Protein AF-A0A442UBQ9-F1 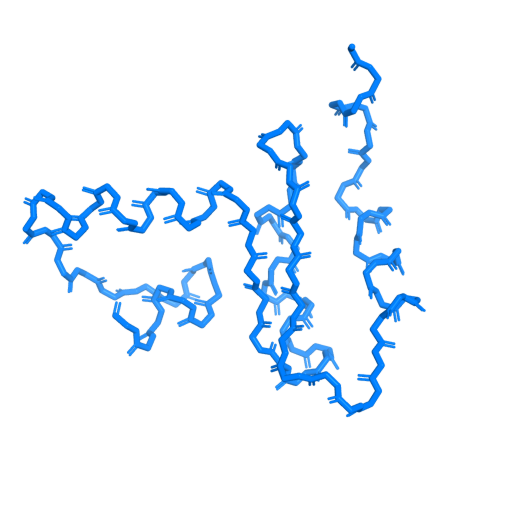(afdb_monomer)

Structure (mmCIF, N/CA/C/O backbone):
data_AF-A0A442UBQ9-F1
#
_entry.id   AF-A0A442UBQ9-F1
#
loop_
_atom_site.group_PDB
_atom_site.id
_atom_site.type_symbol
_atom_site.label_atom_id
_atom_site.label_alt_id
_atom_site.label_comp_id
_atom_site.label_asym_id
_atom_site.label_entity_id
_atom_site.label_seq_id
_atom_site.pdbx_PDB_ins_code
_atom_site.Cartn_x
_atom_site.Cartn_y
_atom_site.Cartn_z
_atom_site.occupancy
_atom_site.B_iso_or_equiv
_atom_site.auth_seq_id
_atom_site.auth_comp_id
_atom_site.auth_asym_id
_atom_site.auth_atom_id
_atom_site.pdbx_PDB_model_num
ATOM 1 N N . GLU A 1 1 ? 9.480 18.571 -5.199 1.00 55.59 1 GLU A N 1
ATOM 2 C CA . GLU A 1 1 ? 10.530 18.167 -4.235 1.00 55.59 1 GLU A CA 1
ATOM 3 C C . GLU A 1 1 ? 9.978 17.840 -2.846 1.00 55.59 1 GLU A C 1
ATOM 5 O O . GLU A 1 1 ? 10.523 16.961 -2.190 1.00 55.59 1 GLU A O 1
ATOM 10 N N . ASP A 1 2 ? 8.876 18.462 -2.412 1.00 71.12 2 ASP A N 1
ATOM 11 C CA . ASP A 1 2 ? 8.397 18.332 -1.024 1.00 71.12 2 ASP A CA 1
ATOM 12 C C . ASP A 1 2 ? 7.916 16.932 -0.618 1.00 71.12 2 ASP A C 1
ATOM 14 O O . ASP A 1 2 ? 8.103 16.533 0.529 1.00 71.12 2 ASP A O 1
ATOM 18 N N . MET A 1 3 ? 7.369 16.138 -1.546 1.00 68.94 3 MET A N 1
ATOM 19 C CA . MET A 1 3 ? 6.830 14.807 -1.217 1.00 68.94 3 MET A CA 1
ATOM 20 C C . MET A 1 3 ? 7.876 13.838 -0.643 1.00 68.94 3 MET A C 1
ATOM 22 O O . MET A 1 3 ? 7.548 13.039 0.226 1.00 68.94 3 MET A O 1
ATOM 26 N N . VAL A 1 4 ? 9.144 13.922 -1.063 1.00 74.12 4 VAL A N 1
ATOM 27 C CA . VAL A 1 4 ? 10.204 13.007 -0.583 1.00 74.12 4 VAL A CA 1
ATOM 28 C C . VAL A 1 4 ? 10.569 13.288 0.884 1.00 74.12 4 VAL A C 1
ATOM 30 O O . VAL A 1 4 ? 11.094 12.420 1.584 1.00 74.12 4 VAL A O 1
ATOM 33 N N . ARG A 1 5 ? 10.267 14.499 1.376 1.00 83.31 5 ARG A N 1
ATOM 34 C CA . ARG A 1 5 ? 10.522 14.905 2.766 1.00 83.31 5 ARG A CA 1
ATOM 35 C C . ARG A 1 5 ? 9.476 14.377 3.742 1.00 83.31 5 ARG A C 1
ATOM 37 O O . ARG A 1 5 ? 9.734 14.394 4.942 1.00 83.31 5 ARG A O 1
ATOM 44 N N . VAL A 1 6 ? 8.337 13.888 3.249 1.00 86.00 6 VAL A N 1
ATOM 45 C CA . VAL A 1 6 ? 7.326 13.247 4.091 1.00 86.00 6 VAL A CA 1
ATOM 46 C C . VAL A 1 6 ? 7.937 11.986 4.708 1.00 86.00 6 VAL A C 1
ATOM 48 O O . VAL A 1 6 ? 8.536 11.153 4.017 1.00 86.00 6 VAL A O 1
ATOM 51 N N . THR A 1 7 ? 7.852 11.878 6.032 1.00 91.50 7 THR A N 1
ATOM 52 C CA . THR A 1 7 ? 8.407 10.742 6.768 1.00 91.50 7 THR A CA 1
ATOM 53 C C . THR A 1 7 ? 7.471 9.535 6.677 1.00 91.50 7 THR A C 1
ATOM 55 O O . THR A 1 7 ? 6.253 9.719 6.609 1.00 91.50 7 THR A O 1
ATOM 58 N N . PRO A 1 8 ? 8.004 8.301 6.704 1.00 92.06 8 PRO A N 1
ATOM 59 C CA . PRO A 1 8 ? 7.176 7.097 6.779 1.00 92.06 8 PRO A CA 1
ATOM 60 C C . PRO A 1 8 ? 6.182 7.139 7.949 1.00 92.06 8 PRO A C 1
ATOM 62 O O . PRO A 1 8 ? 5.004 6.867 7.745 1.00 92.06 8 PRO A O 1
ATOM 65 N N . ASP A 1 9 ? 6.619 7.597 9.126 1.00 93.50 9 ASP A N 1
ATOM 66 C CA . ASP A 1 9 ? 5.765 7.725 10.317 1.00 93.50 9 ASP A CA 1
ATOM 67 C C . ASP A 1 9 ? 4.575 8.664 10.093 1.00 93.50 9 ASP A C 1
ATOM 69 O O . ASP A 1 9 ? 3.457 8.361 10.500 1.00 93.50 9 ASP A O 1
ATOM 73 N N . TYR A 1 10 ? 4.781 9.787 9.396 1.00 94.12 10 TYR A N 1
ATOM 74 C CA . TYR A 1 10 ? 3.677 10.685 9.066 1.00 94.12 10 TYR A CA 1
ATOM 75 C C . TYR A 1 10 ? 2.671 10.010 8.130 1.00 94.12 10 TYR A C 1
ATOM 77 O O . TYR A 1 10 ? 1.467 10.135 8.330 1.00 94.12 10 TYR A O 1
ATOM 85 N N . ILE A 1 11 ? 3.153 9.280 7.118 1.00 93.94 11 ILE A N 1
ATOM 86 C CA . ILE A 1 11 ? 2.284 8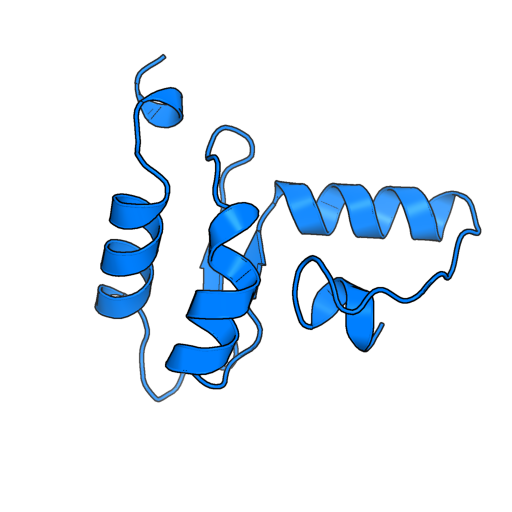.543 6.189 1.00 93.94 11 ILE A CA 1
ATOM 87 C C . ILE A 1 11 ? 1.489 7.478 6.951 1.00 93.94 11 ILE A C 1
ATOM 89 O O . ILE A 1 11 ? 0.300 7.318 6.694 1.00 93.94 11 ILE A O 1
ATOM 93 N N . TYR A 1 12 ? 2.130 6.780 7.891 1.00 95.38 12 TYR A N 1
ATOM 94 C CA . TYR A 1 12 ? 1.497 5.772 8.738 1.00 95.38 12 TYR A CA 1
ATOM 95 C C . TYR A 1 12 ? 0.367 6.376 9.579 1.00 95.38 12 TYR A C 1
ATOM 97 O O . TYR A 1 12 ? -0.775 5.930 9.478 1.00 95.38 12 TYR A O 1
ATOM 105 N N . GLU A 1 13 ? 0.651 7.439 10.334 1.00 96.38 13 GLU A N 1
ATOM 106 C CA . GLU A 1 13 ? -0.358 8.110 11.162 1.00 96.38 13 GLU A CA 1
ATOM 107 C C . GLU A 1 13 ? -1.488 8.711 10.319 1.00 96.38 13 GLU A C 1
ATOM 109 O O . GLU A 1 13 ? -2.664 8.587 10.663 1.00 96.38 13 GLU A O 1
ATOM 114 N N . PHE A 1 14 ? -1.159 9.309 9.174 1.00 95.00 14 PHE A N 1
ATOM 115 C CA . PHE A 1 14 ? -2.162 9.847 8.262 1.00 95.00 14 PHE A CA 1
ATOM 116 C C . PHE A 1 14 ? -3.063 8.747 7.688 1.00 95.00 14 PHE A C 1
ATOM 118 O O . PHE A 1 14 ? -4.283 8.898 7.669 1.00 95.00 14 PHE A O 1
ATOM 125 N N . ALA A 1 15 ? -2.492 7.614 7.271 1.00 95.12 15 ALA A N 1
ATOM 126 C CA . ALA A 1 15 ? -3.266 6.491 6.756 1.00 95.12 15 ALA A CA 1
ATOM 127 C C . ALA A 1 15 ? -4.234 5.935 7.812 1.00 95.12 15 ALA A C 1
ATOM 129 O O . ALA A 1 15 ? -5.385 5.658 7.486 1.00 95.12 15 ALA A O 1
ATOM 130 N N . LYS A 1 16 ? -3.812 5.857 9.083 1.00 94.88 16 LYS A N 1
ATOM 131 C CA . LYS A 1 16 ? -4.690 5.467 10.201 1.00 94.88 16 LYS A CA 1
ATOM 132 C C . LYS A 1 16 ? -5.852 6.433 10.413 1.00 94.88 16 LYS A C 1
ATOM 134 O O . LYS A 1 16 ? -6.954 5.998 10.722 1.00 94.88 16 LYS A O 1
ATOM 139 N N . GLN A 1 17 ? -5.614 7.735 10.264 1.00 95.38 17 GLN A N 1
ATOM 140 C CA . GLN A 1 17 ? -6.654 8.756 10.436 1.00 95.38 17 GLN A CA 1
ATOM 141 C C . GLN A 1 17 ? -7.696 8.737 9.314 1.00 95.38 17 GLN A C 1
ATOM 143 O O . GLN A 1 17 ? -8.852 9.088 9.543 1.00 95.38 17 GLN A O 1
ATOM 148 N N . VAL A 1 18 ? -7.278 8.372 8.101 1.00 93.69 18 VAL A N 1
ATOM 149 C CA . VAL A 1 18 ? -8.150 8.334 6.919 1.00 93.69 18 VAL A CA 1
ATOM 150 C C . VAL A 1 18 ? -8.864 6.986 6.778 1.00 93.69 18 VAL A C 1
ATOM 152 O O . VAL A 1 18 ? -9.911 6.928 6.129 1.00 93.69 18 VAL A O 1
ATOM 155 N N . ASP A 1 19 ? -8.336 5.915 7.379 1.00 95.44 19 ASP A N 1
ATOM 156 C CA . ASP A 1 19 ? -8.966 4.598 7.334 1.00 95.44 19 ASP A CA 1
ATOM 157 C C . ASP A 1 19 ? -10.373 4.609 7.953 1.00 95.44 19 ASP A C 1
ATOM 159 O O . ASP A 1 19 ? -10.649 5.257 8.964 1.00 95.44 19 ASP A O 1
ATOM 163 N N . ARG A 1 20 ? -11.287 3.867 7.325 1.00 95.88 20 ARG A N 1
ATOM 164 C CA . ARG A 1 20 ? -12.691 3.766 7.732 1.00 95.88 20 ARG A CA 1
ATOM 165 C C . ARG A 1 20 ? -13.044 2.320 8.008 1.00 95.88 20 ARG A C 1
ATOM 167 O O . ARG A 1 20 ? -12.591 1.434 7.301 1.00 95.88 20 ARG A O 1
ATOM 174 N N . ALA A 1 21 ? -13.899 2.057 8.990 1.00 93.25 21 ALA A N 1
ATOM 175 C CA . ALA A 1 21 ? -14.269 0.686 9.354 1.00 93.25 21 ALA A CA 1
ATOM 176 C C . ALA A 1 21 ? -14.879 -0.129 8.192 1.00 93.25 21 ALA A C 1
ATOM 178 O O . ALA A 1 21 ? -14.761 -1.348 8.191 1.00 93.25 21 ALA A O 1
ATOM 179 N N . ASP A 1 22 ? -15.498 0.539 7.215 1.00 96.00 22 ASP A N 1
ATOM 180 C CA . ASP A 1 22 ? -16.148 -0.051 6.042 1.00 96.00 22 ASP A CA 1
ATOM 181 C C . ASP A 1 22 ? -15.235 -0.201 4.811 1.00 96.00 22 ASP A C 1
ATOM 183 O O . ASP A 1 22 ? -15.709 -0.630 3.762 1.00 96.00 22 ASP A O 1
ATOM 187 N N 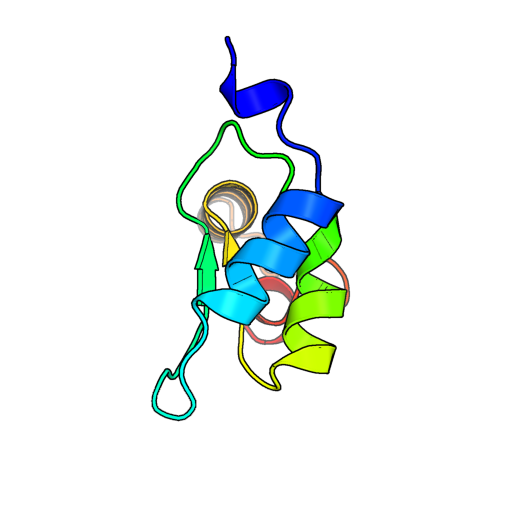. SER A 1 23 ? -13.947 0.148 4.903 1.00 96.94 23 SER A N 1
ATOM 188 C CA . SER A 1 23 ? -13.001 -0.035 3.797 1.00 96.94 23 SER A CA 1
ATOM 189 C C . SER A 1 23 ? -12.475 -1.473 3.724 1.00 96.94 23 SER A C 1
ATOM 191 O O . SER A 1 23 ? -12.136 -2.084 4.740 1.00 96.94 23 SER A O 1
ATOM 193 N N . ASP A 1 24 ? -12.334 -1.991 2.501 1.00 97.12 24 ASP A N 1
ATOM 194 C CA . ASP A 1 24 ? -11.751 -3.318 2.260 1.00 97.12 24 ASP A CA 1
ATOM 195 C C . ASP A 1 24 ? -10.214 -3.309 2.302 1.00 97.12 24 ASP A C 1
ATOM 197 O O . ASP A 1 24 ? -9.588 -4.320 2.617 1.00 97.12 24 ASP A O 1
ATOM 201 N N . ALA A 1 25 ? -9.593 -2.176 1.961 1.00 96.56 25 ALA A N 1
ATOM 202 C CA . ALA A 1 25 ? -8.145 -2.018 1.860 1.00 96.56 25 ALA A CA 1
ATOM 203 C C . ALA A 1 25 ? -7.725 -0.547 1.994 1.00 96.56 25 ALA A C 1
ATOM 205 O O . ALA A 1 25 ? -8.522 0.369 1.779 1.00 96.56 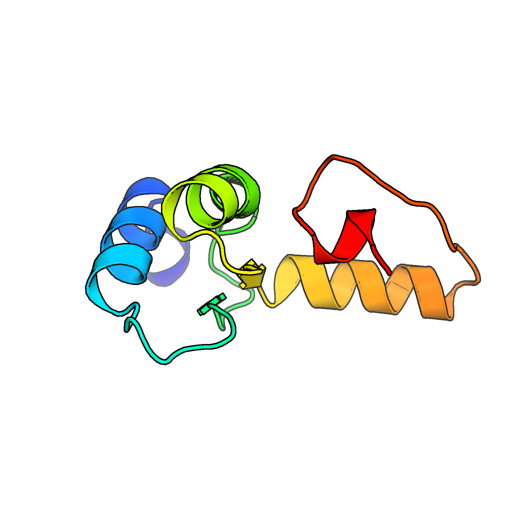25 ALA A O 1
ATOM 206 N N . ILE A 1 26 ? -6.440 -0.327 2.282 1.00 96.69 26 ILE A N 1
ATOM 207 C CA . ILE A 1 26 ? -5.818 1.002 2.290 1.00 96.69 26 ILE A CA 1
ATOM 208 C C . ILE A 1 26 ? -4.901 1.120 1.073 1.00 96.69 26 ILE A C 1
ATOM 210 O O . ILE A 1 26 ? -3.970 0.332 0.908 1.00 96.69 26 ILE A O 1
ATOM 214 N N . PHE A 1 27 ? -5.132 2.132 0.235 1.00 96.00 27 PHE A N 1
ATOM 215 C CA . PHE A 1 27 ? -4.285 2.421 -0.921 1.00 96.00 27 PHE A CA 1
ATOM 216 C C . PHE A 1 27 ? -3.519 3.736 -0.743 1.00 96.00 27 PHE A C 1
ATOM 218 O O . PHE A 1 27 ? -4.114 4.808 -0.640 1.00 96.00 27 PHE A O 1
ATOM 225 N N . ILE A 1 28 ? -2.186 3.660 -0.750 1.00 94.50 28 ILE A N 1
ATOM 226 C CA . ILE A 1 28 ? -1.291 4.819 -0.675 1.00 94.50 28 ILE A CA 1
ATOM 227 C C . ILE A 1 28 ? -0.763 5.115 -2.081 1.00 94.50 28 ILE A C 1
ATOM 229 O O . ILE A 1 28 ? 0.179 4.487 -2.579 1.00 94.50 28 ILE A O 1
ATOM 233 N N . SER A 1 29 ? -1.398 6.095 -2.723 1.00 87.19 29 SER A N 1
ATOM 234 C CA . SER A 1 29 ? -1.125 6.490 -4.103 1.00 87.19 29 SER A CA 1
ATOM 235 C C . SER A 1 29 ? -0.026 7.552 -4.185 1.00 87.19 29 SER A C 1
ATOM 237 O O . SER A 1 29 ? -0.329 8.743 -4.172 1.00 87.19 29 SER A O 1
ATOM 239 N N . CYS A 1 30 ? 1.243 7.145 -4.284 1.00 83.31 30 CYS A N 1
ATOM 240 C CA . CYS A 1 30 ? 2.338 8.001 -4.762 1.00 83.31 30 CYS A CA 1
ATOM 241 C C . CYS A 1 30 ? 3.638 7.203 -4.938 1.00 83.31 30 CYS A C 1
ATOM 243 O O . CYS A 1 30 ? 4.097 6.556 -3.999 1.00 83.31 30 CYS A O 1
ATOM 245 N N . GLY A 1 31 ? 4.293 7.324 -6.097 1.00 77.56 31 GLY A N 1
ATOM 246 C CA . GLY A 1 31 ? 5.612 6.715 -6.318 1.00 77.56 31 GLY A CA 1
ATOM 247 C C . GLY A 1 31 ? 6.765 7.413 -5.579 1.00 77.56 31 GLY A C 1
ATOM 248 O O . GLY A 1 31 ? 7.793 6.802 -5.303 1.00 77.56 31 GLY A O 1
ATOM 249 N N . ALA A 1 32 ? 6.598 8.687 -5.207 1.00 80.69 32 ALA A N 1
ATOM 250 C CA . ALA A 1 32 ? 7.630 9.474 -4.523 1.00 80.69 32 ALA A CA 1
ATOM 251 C C . ALA A 1 32 ? 7.614 9.329 -2.988 1.00 80.69 32 ALA A C 1
ATOM 253 O O . ALA A 1 32 ? 8.521 9.827 -2.319 1.00 80.69 32 ALA A O 1
ATOM 254 N N . LEU A 1 33 ? 6.593 8.675 -2.422 1.00 83.25 33 LEU A N 1
ATOM 255 C CA . LEU A 1 33 ? 6.492 8.441 -0.984 1.00 83.25 33 LEU A CA 1
ATOM 256 C C . LEU A 1 33 ? 7.225 7.157 -0.585 1.00 83.25 33 LEU A C 1
ATOM 258 O O . LEU A 1 33 ? 7.101 6.110 -1.220 1.00 83.25 33 LEU A O 1
ATOM 262 N N . ARG A 1 34 ? 7.954 7.226 0.531 1.00 86.69 34 ARG A N 1
ATOM 263 C CA . ARG A 1 34 ? 8.641 6.078 1.143 1.00 86.69 34 ARG A CA 1
ATOM 264 C C . ARG A 1 34 ? 7.673 5.276 2.018 1.00 86.69 34 ARG A C 1
ATOM 266 O O . ARG A 1 34 ? 7.863 5.154 3.220 1.00 86.69 34 ARG A O 1
ATOM 273 N N . SER A 1 35 ? 6.593 4.783 1.416 1.00 89.94 35 SER A N 1
ATOM 274 C CA . SER A 1 35 ? 5.507 4.091 2.124 1.00 89.94 35 SER A CA 1
ATOM 275 C C . SER A 1 35 ? 5.685 2.573 2.209 1.00 89.94 35 SER A C 1
ATOM 277 O O . SER A 1 35 ? 4.878 1.910 2.847 1.00 89.94 35 SER A O 1
ATOM 279 N N . VAL A 1 36 ? 6.710 2.002 1.568 1.00 92.69 36 VAL A N 1
ATOM 280 C CA . VAL A 1 36 ? 6.926 0.544 1.567 1.00 92.69 36 VAL A CA 1
ATOM 281 C C . VAL A 1 36 ? 7.267 0.024 2.967 1.00 92.69 36 VAL A C 1
ATOM 283 O O . VAL A 1 36 ? 6.793 -1.035 3.369 1.00 92.69 36 VAL A O 1
ATOM 286 N N . ASP A 1 37 ? 8.020 0.798 3.747 1.00 91.75 37 ASP A N 1
ATOM 287 C CA . ASP A 1 37 ? 8.498 0.370 5.067 1.00 91.75 37 ASP A CA 1
ATOM 288 C C . ASP A 1 37 ? 7.373 0.255 6.110 1.00 91.75 37 ASP A C 1
ATOM 290 O O . ASP A 1 37 ? 7.516 -0.459 7.100 1.00 91.75 37 ASP A O 1
ATOM 294 N N . ILE A 1 38 ? 6.233 0.915 5.880 1.00 95.00 38 ILE A N 1
ATOM 295 C CA . ILE A 1 38 ? 5.109 0.945 6.828 1.00 95.00 38 ILE A CA 1
ATOM 296 C C . ILE A 1 38 ? 4.010 -0.073 6.514 1.00 95.00 38 ILE A C 1
ATOM 298 O O . ILE A 1 38 ? 3.089 -0.217 7.315 1.00 95.00 38 ILE A O 1
ATOM 302 N N . ILE A 1 39 ? 4.084 -0.775 5.373 1.00 96.25 39 ILE A N 1
ATOM 303 C CA . ILE A 1 39 ? 3.012 -1.668 4.896 1.00 96.25 39 ILE A CA 1
ATOM 304 C C . ILE A 1 39 ? 2.645 -2.687 5.976 1.00 96.25 39 ILE A C 1
ATOM 306 O O . ILE A 1 39 ? 1.498 -2.748 6.400 1.00 96.25 39 ILE A O 1
ATOM 310 N N . GLN A 1 40 ? 3.623 -3.459 6.458 1.00 95.56 40 GLN A N 1
ATOM 311 C CA . GLN A 1 40 ? 3.372 -4.554 7.400 1.00 95.56 40 GLN A CA 1
ATOM 312 C C . GLN A 1 40 ? 2.798 -4.061 8.730 1.00 95.56 40 GLN A C 1
ATOM 314 O O . GLN A 1 40 ? 1.870 -4.667 9.260 1.00 95.56 40 GLN A O 1
ATOM 319 N N . ALA A 1 41 ? 3.339 -2.962 9.262 1.00 95.69 41 ALA A N 1
ATOM 320 C CA . ALA A 1 41 ? 2.842 -2.371 10.499 1.00 95.69 41 ALA A CA 1
ATOM 321 C C . ALA A 1 41 ? 1.387 -1.913 10.337 1.00 95.69 41 ALA A C 1
ATOM 323 O O . ALA A 1 41 ? 0.551 -2.182 11.196 1.00 95.69 41 ALA A O 1
ATOM 324 N N . LEU A 1 42 ? 1.065 -1.279 9.207 1.00 96.31 42 LEU A N 1
ATOM 325 C CA . LEU A 1 42 ? -0.278 -0.779 8.940 1.00 96.31 42 LEU A CA 1
ATOM 326 C C . LEU A 1 42 ? -1.283 -1.904 8.650 1.00 96.31 42 LEU A C 1
ATOM 328 O O . LEU A 1 42 ? -2.431 -1.807 9.075 1.00 96.31 42 LEU A O 1
ATOM 332 N N . GLU A 1 43 ? -0.875 -2.991 7.991 1.00 96.88 43 GLU A N 1
ATOM 333 C CA . GLU A 1 43 ? -1.724 -4.180 7.810 1.00 96.88 43 GLU A CA 1
ATOM 334 C C . GLU A 1 43 ? -2.018 -4.890 9.135 1.00 96.88 43 GLU A C 1
ATOM 336 O O . GLU A 1 43 ? -3.123 -5.401 9.327 1.00 96.88 43 GLU A O 1
ATOM 341 N N . ALA A 1 44 ? -1.034 -4.942 10.040 1.00 95.69 44 ALA A N 1
ATOM 342 C CA . ALA A 1 44 ? -1.201 -5.524 11.367 1.00 95.69 44 ALA A CA 1
ATOM 343 C C . ALA A 1 44 ? -2.156 -4.689 12.234 1.00 95.69 44 ALA A C 1
ATOM 345 O O . ALA A 1 44 ? -3.009 -5.253 12.911 1.00 95.69 44 ALA A O 1
ATOM 346 N N . GLU A 1 45 ? -2.038 -3.361 12.171 1.00 95.81 45 GLU A N 1
ATOM 347 C CA . GLU A 1 45 ? -2.886 -2.425 12.917 1.00 95.81 45 GLU A CA 1
ATOM 348 C C . GLU A 1 45 ? -4.320 -2.365 12.366 1.00 95.81 45 GLU A C 1
ATOM 350 O O . GLU A 1 45 ? -5.285 -2.461 13.119 1.00 95.81 45 GLU A O 1
ATOM 355 N N . SER A 1 46 ? -4.479 -2.202 11.048 1.00 95.50 46 SER A N 1
ATOM 356 C CA . SER A 1 46 ? -5.799 -2.035 10.416 1.00 95.50 46 SER A CA 1
ATOM 357 C C . SER A 1 46 ? -6.545 -3.353 10.203 1.00 95.50 46 SER A C 1
ATOM 359 O O . SER A 1 46 ? -7.752 -3.352 9.969 1.00 95.50 46 SER A O 1
ATOM 361 N N . GLY A 1 47 ? -5.834 -4.486 10.218 1.00 96.12 47 GLY A N 1
ATOM 362 C CA . GLY A 1 47 ? -6.384 -5.786 9.841 1.00 96.12 47 GLY A CA 1
ATOM 363 C C . GLY A 1 47 ? -6.690 -5.923 8.344 1.00 96.12 47 GLY A C 1
ATOM 364 O O . GLY A 1 47 ? -7.154 -6.987 7.918 1.00 96.12 47 GLY A O 1
ATOM 365 N N . LYS A 1 48 ? -6.376 -4.914 7.525 1.00 96.69 48 LYS A N 1
ATOM 366 C CA . LYS A 1 48 ? -6.708 -4.842 6.095 1.00 96.69 48 LYS A CA 1
ATOM 367 C C . LYS A 1 48 ? -5.458 -4.931 5.221 1.00 96.69 48 LYS A C 1
ATOM 369 O O . LYS A 1 48 ? -4.374 -4.596 5.692 1.00 96.69 48 LYS A O 1
ATOM 374 N N . PRO A 1 49 ? -5.576 -5.358 3.953 1.00 96.94 49 PRO A N 1
ATOM 375 C CA . PRO A 1 49 ? -4.493 -5.235 2.986 1.00 96.94 49 PRO A CA 1
ATOM 376 C C . PRO A 1 49 ? -4.088 -3.769 2.781 1.00 96.94 49 PRO A C 1
ATOM 378 O O . PRO A 1 49 ? -4.945 -2.888 2.654 1.00 96.94 49 PRO A O 1
ATOM 381 N N . VAL A 1 50 ? -2.781 -3.520 2.693 1.00 96.81 50 VAL A N 1
ATOM 382 C CA . VAL A 1 50 ? -2.221 -2.197 2.389 1.00 96.81 50 VAL A CA 1
ATOM 383 C C . VAL A 1 50 ? -1.465 -2.278 1.071 1.00 96.81 50 VAL A C 1
ATOM 385 O O . VAL A 1 50 ? -0.544 -3.079 0.901 1.00 96.81 50 VAL A O 1
ATOM 388 N N . ILE A 1 51 ? -1.848 -1.424 0.126 1.00 96.56 51 ILE A N 1
ATOM 389 C CA . ILE A 1 51 ? -1.287 -1.387 -1.223 1.00 96.56 51 ILE A CA 1
ATOM 390 C C . ILE A 1 51 ? -0.644 -0.020 -1.451 1.00 96.56 51 ILE A C 1
ATOM 392 O O . ILE A 1 51 ? -1.260 1.021 -1.239 1.00 96.56 51 ILE A O 1
ATOM 396 N N . THR A 1 52 ? 0.600 -0.009 -1.915 1.00 95.81 52 THR A N 1
ATOM 397 C CA . THR A 1 52 ? 1.322 1.204 -2.325 1.00 95.81 52 THR A CA 1
ATOM 398 C C . THR A 1 52 ? 1.656 1.137 -3.813 1.00 95.81 52 THR A C 1
ATOM 400 O O . THR A 1 52 ? 1.865 0.049 -4.354 1.00 95.81 52 THR A O 1
ATOM 403 N N . SER A 1 53 ? 1.758 2.286 -4.491 1.00 94.75 53 SER A N 1
ATOM 404 C CA . SER A 1 53 ? 2.124 2.317 -5.920 1.00 94.75 53 SER A CA 1
ATOM 405 C C . SER A 1 53 ? 3.462 1.618 -6.200 1.00 94.75 53 SER A C 1
ATOM 407 O O . SER A 1 53 ? 3.566 0.841 -7.146 1.00 94.75 53 SER A O 1
ATOM 409 N N . ASN A 1 54 ? 4.468 1.848 -5.351 1.00 92.56 54 ASN A N 1
ATOM 410 C CA . ASN A 1 54 ? 5.808 1.284 -5.525 1.00 92.56 54 ASN A CA 1
ATOM 411 C C . ASN A 1 54 ? 5.827 -0.243 -5.368 1.00 92.56 54 ASN A C 1
ATOM 413 O O . ASN A 1 54 ? 6.410 -0.928 -6.208 1.00 92.56 54 ASN A O 1
ATOM 417 N N . GLN A 1 55 ? 5.167 -0.789 -4.336 1.00 94.81 55 GLN A N 1
ATOM 418 C CA . GLN A 1 55 ? 5.114 -2.245 -4.147 1.00 94.81 55 GLN A CA 1
ATOM 419 C C . GLN A 1 55 ? 4.324 -2.920 -5.278 1.00 94.81 55 GLN A C 1
ATOM 421 O O . GLN A 1 55 ? 4.725 -3.975 -5.754 1.00 94.81 55 GLN A O 1
ATOM 426 N N . ALA A 1 56 ? 3.218 -2.307 -5.717 1.00 95.56 56 ALA A N 1
ATOM 427 C CA . ALA A 1 56 ? 2.324 -2.891 -6.706 1.00 95.56 56 ALA A CA 1
ATOM 428 C C . ALA A 1 56 ? 2.987 -2.928 -8.082 1.00 95.56 56 ALA A C 1
ATOM 430 O O . ALA A 1 56 ? 2.925 -3.946 -8.760 1.00 95.56 56 ALA A O 1
ATOM 431 N N . MET A 1 57 ? 3.696 -1.856 -8.450 1.00 95.06 57 MET A N 1
ATOM 432 C CA . MET A 1 57 ? 4.494 -1.818 -9.672 1.00 95.06 57 MET A CA 1
ATOM 433 C C . MET A 1 57 ? 5.578 -2.901 -9.668 1.00 95.06 57 MET A C 1
ATOM 435 O O . MET A 1 57 ? 5.738 -3.603 -10.662 1.00 95.06 57 MET A O 1
ATOM 439 N N . MET A 1 58 ? 6.311 -3.056 -8.559 1.00 94.62 58 MET A N 1
ATOM 440 C CA . MET A 1 58 ? 7.345 -4.089 -8.457 1.00 94.62 58 MET A CA 1
ATOM 441 C C . MET A 1 58 ? 6.746 -5.497 -8.554 1.00 94.62 58 MET A C 1
ATOM 443 O O . MET A 1 58 ? 7.281 -6.336 -9.276 1.00 94.62 58 MET A O 1
ATOM 447 N N . TRP A 1 59 ? 5.635 -5.744 -7.854 1.00 96.00 59 TRP A N 1
ATOM 448 C CA . TRP A 1 59 ? 4.903 -7.008 -7.920 1.00 96.00 59 TRP A CA 1
ATOM 449 C C . TRP A 1 59 ? 4.487 -7.319 -9.363 1.00 96.00 59 TRP A C 1
ATOM 451 O O . TRP A 1 59 ? 4.833 -8.377 -9.880 1.00 96.00 59 TRP A O 1
ATOM 461 N N . ASP A 1 60 ? 3.851 -6.367 -10.047 1.00 96.44 60 ASP A N 1
ATOM 462 C CA . ASP A 1 60 ? 3.372 -6.543 -11.422 1.00 96.44 60 ASP A CA 1
ATOM 463 C C . ASP A 1 60 ? 4.527 -6.805 -12.405 1.00 96.44 60 ASP A C 1
ATOM 465 O O . ASP A 1 60 ? 4.485 -7.759 -13.182 1.00 96.44 60 ASP A O 1
ATOM 469 N N . CYS A 1 61 ? 5.629 -6.051 -12.296 1.00 97.31 61 CYS A N 1
ATOM 470 C CA . CYS A 1 61 ? 6.825 -6.274 -13.116 1.00 97.31 61 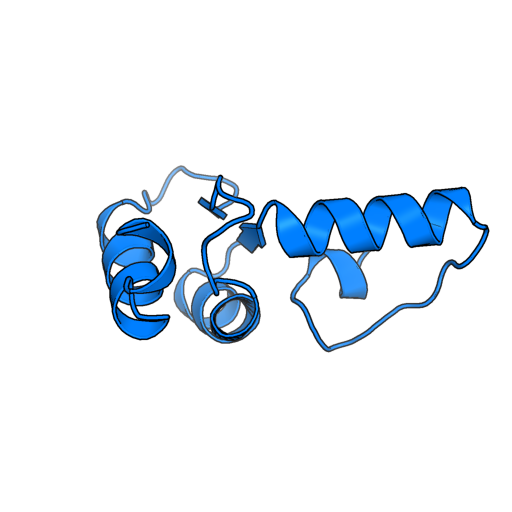CYS A CA 1
ATOM 471 C C . CYS A 1 61 ? 7.401 -7.690 -12.946 1.00 97.31 61 CYS A C 1
ATOM 473 O O . CYS A 1 61 ? 7.809 -8.307 -13.930 1.00 97.31 61 CYS A O 1
ATOM 475 N N . LEU A 1 62 ? 7.436 -8.218 -11.716 1.00 96.31 62 LEU A N 1
ATOM 476 C CA . LEU A 1 62 ? 7.931 -9.572 -11.450 1.00 96.31 62 LEU A CA 1
ATOM 477 C C . LEU A 1 62 ? 7.024 -10.635 -12.073 1.00 96.31 62 LEU A C 1
ATOM 479 O O . LEU A 1 62 ? 7.525 -11.556 -12.722 1.00 96.31 62 LEU A O 1
ATOM 483 N N . ARG A 1 63 ? 5.701 -10.486 -11.937 1.00 95.75 63 ARG A N 1
ATOM 484 C CA . ARG A 1 63 ? 4.730 -11.425 -12.521 1.00 95.75 63 ARG A CA 1
ATOM 485 C C . ARG A 1 63 ? 4.786 -11.414 -14.046 1.00 95.75 63 ARG A C 1
ATOM 487 O O . ARG A 1 63 ? 4.814 -12.481 -14.658 1.00 95.75 63 ARG A O 1
ATOM 494 N N . LEU A 1 64 ? 4.917 -10.236 -14.658 1.00 97.25 64 LEU A N 1
ATOM 495 C CA . LEU A 1 64 ? 5.130 -10.096 -16.102 1.00 97.25 64 LEU A CA 1
ATOM 496 C C . LEU A 1 64 ? 6.444 -10.741 -16.573 1.00 97.25 64 LEU A C 1
ATOM 498 O O . LEU A 1 64 ? 6.502 -11.274 -17.679 1.00 97.25 64 LEU A O 1
ATOM 502 N N . ALA A 1 65 ? 7.480 -10.750 -15.732 1.00 97.69 65 ALA A N 1
ATOM 503 C CA . ALA A 1 65 ? 8.74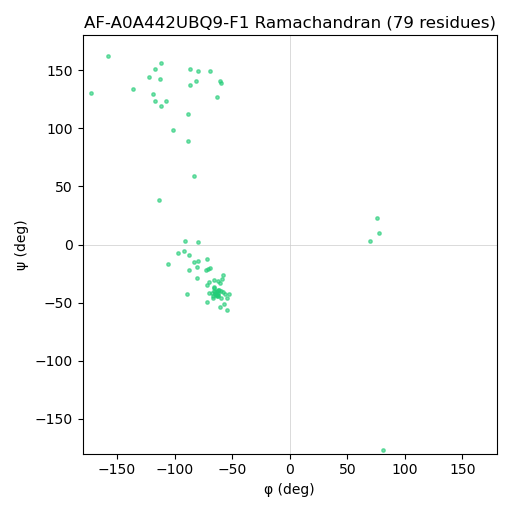3 -11.439 -15.998 1.00 97.69 65 ALA A CA 1
ATOM 504 C C . ALA A 1 65 ? 8.692 -12.963 -15.740 1.00 97.69 65 ALA A C 1
ATOM 506 O O . ALA A 1 65 ? 9.708 -13.643 -15.887 1.00 97.69 65 ALA A O 1
ATOM 507 N N . GLY A 1 66 ? 7.536 -13.514 -15.350 1.00 97.00 66 GLY A N 1
ATOM 508 C CA . GLY A 1 66 ? 7.366 -14.935 -15.032 1.00 97.00 66 GLY A CA 1
ATOM 509 C C . GLY A 1 66 ? 7.894 -15.342 -13.651 1.00 97.00 66 GLY A C 1
ATOM 510 O O . GLY A 1 66 ? 7.966 -16.534 -13.347 1.00 97.00 66 GLY A O 1
ATOM 511 N N . VAL A 1 67 ? 8.253 -14.375 -12.804 1.00 96.12 67 VAL A N 1
ATOM 512 C CA . VAL A 1 67 ? 8.681 -14.613 -11.424 1.00 96.12 67 VAL A CA 1
ATOM 513 C C . VAL A 1 67 ? 7.440 -14.613 -10.534 1.00 96.12 67 VAL A C 1
ATOM 515 O O . VAL A 1 67 ? 6.802 -13.581 -10.363 1.00 96.12 67 VAL A O 1
ATOM 518 N N . ASN A 1 68 ? 7.093 -15.775 -9.973 1.00 92.75 68 ASN A N 1
ATOM 519 C CA . ASN A 1 68 ? 5.910 -15.990 -9.119 1.00 92.75 68 ASN A CA 1
ATOM 520 C C . ASN A 1 68 ? 6.303 -16.331 -7.673 1.00 92.75 68 ASN A C 1
ATOM 522 O O . ASN A 1 68 ? 5.733 -17.215 -7.033 1.00 92.75 68 ASN A O 1
ATOM 526 N N . ASP A 1 69 ? 7.350 -15.680 -7.185 1.00 92.19 69 ASP A N 1
ATOM 527 C CA . ASP A 1 69 ? 7.832 -15.825 -5.822 1.00 92.19 69 ASP A CA 1
ATOM 528 C C . ASP A 1 69 ? 6.857 -15.226 -4.805 1.00 92.19 69 ASP A C 1
ATOM 530 O O . ASP A 1 69 ? 6.154 -14.249 -5.063 1.00 92.19 69 ASP A O 1
ATOM 534 N N . ARG A 1 70 ? 6.830 -15.817 -3.612 1.00 93.38 70 ARG A N 1
ATOM 535 C CA . ARG A 1 70 ? 6.079 -15.292 -2.472 1.00 93.38 70 ARG A CA 1
ATOM 536 C C . ARG A 1 70 ? 7.045 -14.833 -1.402 1.00 93.38 70 ARG A C 1
ATOM 538 O O . ARG A 1 70 ? 8.075 -15.466 -1.173 1.00 93.38 70 ARG A O 1
ATOM 545 N N . SER A 1 71 ? 6.697 -13.739 -0.743 1.00 91.56 71 SER A N 1
ATOM 546 C CA . SER A 1 71 ? 7.524 -13.111 0.276 1.00 91.56 71 SER A CA 1
ATOM 547 C C . SER A 1 71 ? 6.663 -12.711 1.465 1.00 91.56 71 SER A C 1
ATOM 549 O O . SER A 1 71 ? 5.621 -12.086 1.304 1.00 91.56 71 SER A O 1
ATOM 551 N N . ASP A 1 72 ? 7.134 -13.017 2.675 1.00 90.44 72 ASP A N 1
ATOM 552 C CA . ASP A 1 72 ? 6.538 -12.479 3.904 1.00 90.44 72 ASP A CA 1
ATOM 553 C C . ASP A 1 72 ? 6.842 -10.982 4.088 1.00 90.44 72 ASP A C 1
ATOM 555 O O . ASP A 1 72 ? 6.239 -10.326 4.934 1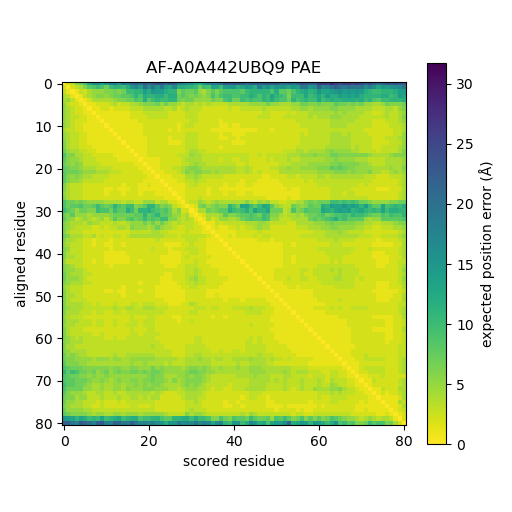.00 90.44 72 ASP A O 1
ATOM 559 N N . LYS A 1 73 ? 7.772 -10.430 3.298 1.00 89.00 73 LYS A N 1
ATOM 560 C CA . LYS A 1 73 ? 8.084 -8.996 3.219 1.00 89.00 73 LYS A CA 1
ATOM 561 C C . LYS A 1 73 ? 7.171 -8.307 2.202 1.00 89.00 73 LYS A C 1
ATOM 563 O O . LYS A 1 73 ? 6.815 -8.926 1.204 1.00 89.00 73 LYS A O 1
ATOM 568 N N . TYR A 1 74 ? 6.906 -7.015 2.419 1.00 93.06 74 TYR A N 1
ATOM 569 C CA . TYR A 1 74 ? 6.138 -6.122 1.525 1.00 93.06 74 TYR A CA 1
ATOM 570 C C . TYR A 1 74 ? 4.607 -6.313 1.524 1.00 93.06 74 TYR A C 1
ATOM 572 O O . TYR A 1 74 ? 3.928 -5.896 0.587 1.00 93.06 74 TYR A O 1
ATOM 580 N N . GLY A 1 75 ? 4.068 -6.884 2.604 1.00 94.56 75 GLY A N 1
ATOM 581 C CA . GLY A 1 75 ? 2.629 -6.981 2.871 1.00 94.56 75 GLY A CA 1
ATOM 582 C C . GLY A 1 75 ? 1.911 -8.121 2.154 1.00 94.56 75 GLY A C 1
ATOM 583 O O . GLY A 1 75 ? 2.526 -8.927 1.449 1.00 94.56 75 GLY A O 1
ATOM 584 N N . ARG A 1 76 ? 0.585 -8.190 2.328 1.00 96.38 76 ARG A N 1
ATOM 585 C CA . ARG A 1 76 ? -0.248 -9.297 1.820 1.00 96.38 76 ARG A CA 1
ATOM 586 C C . ARG A 1 76 ? -0.175 -9.467 0.306 1.00 96.38 76 ARG A C 1
ATOM 588 O O . ARG A 1 76 ? -0.250 -10.598 -0.169 1.00 96.38 76 ARG A O 1
ATOM 595 N N . LEU A 1 77 ? 0.059 -8.386 -0.449 1.00 95.75 77 LEU A N 1
ATOM 596 C CA . LEU A 1 77 ? 0.188 -8.450 -1.910 1.00 95.75 77 LEU A CA 1
ATOM 597 C C . LEU A 1 77 ? 1.262 -9.459 -2.355 1.00 95.75 77 LEU A C 1
ATOM 599 O O . LEU A 1 77 ? 0.993 -10.276 -3.226 1.00 95.75 77 LEU A O 1
ATOM 603 N N . PHE A 1 78 ? 2.440 -9.444 -1.726 1.00 95.00 78 PHE A N 1
ATOM 604 C CA . PHE A 1 78 ? 3.546 -10.358 -2.047 1.00 95.00 78 PHE A CA 1
ATOM 605 C C . PHE A 1 78 ? 3.435 -11.731 -1.374 1.00 95.00 78 PHE A C 1
ATOM 607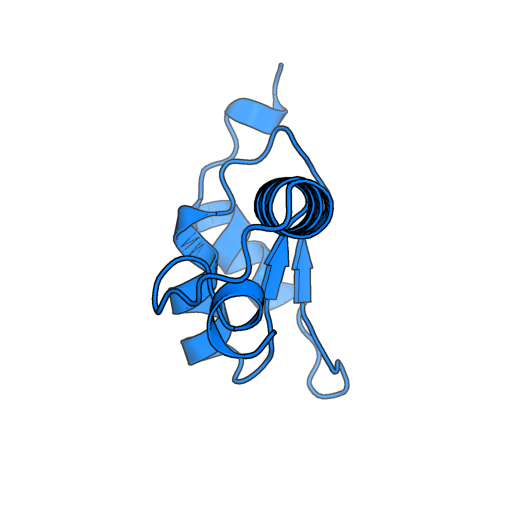 O O . PHE A 1 78 ? 4.146 -12.664 -1.753 1.00 95.00 78 PHE A O 1
ATOM 614 N N . LYS A 1 79 ? 2.572 -11.863 -0.365 1.00 91.94 79 LYS A N 1
ATOM 615 C CA . LYS A 1 79 ? 2.407 -13.097 0.406 1.00 91.94 79 LYS A CA 1
ATOM 616 C C . LYS A 1 79 ? 1.360 -14.028 -0.199 1.00 91.94 79 LYS A C 1
ATOM 618 O O . LYS A 1 79 ? 1.563 -15.241 -0.240 1.00 91.94 79 LYS A O 1
ATOM 623 N N . GLU A 1 80 ? 0.240 -13.464 -0.637 1.00 81.75 80 GLU A N 1
ATOM 624 C CA . GLU A 1 80 ? -0.976 -14.217 -0.961 1.00 81.75 80 GLU A CA 1
ATOM 625 C C . GLU A 1 80 ? -1.225 -14.345 -2.476 1.00 81.75 80 GLU A C 1
ATOM 627 O O . GLU A 1 80 ? -1.960 -15.250 -2.873 1.00 81.75 80 GLU A O 1
ATOM 632 N N . ASN A 1 81 ? -0.566 -13.517 -3.310 1.00 61.19 81 ASN A N 1
ATOM 633 C CA . ASN A 1 81 ? -0.760 -13.455 -4.770 1.00 61.19 81 ASN A CA 1
ATOM 634 C C . ASN A 1 81 ? 0.483 -13.888 -5.570 1.00 61.19 81 ASN A C 1
ATOM 636 O O . ASN A 1 81 ? 1.441 -13.086 -5.756 1.00 61.19 81 ASN A O 1
#

Secondary structure (DSSP, 8-state):
-GGGGS-HHHHHHHHHHH--TT-S-EEE--TTS--GGGHHHHHHHHSS-EEEHHHHHHHHHHHHTT-----SSS-HHHHH-

Foldseek 3Di:
DVQLVDDLVNVLVVQVVPDDPPDQEGEAEDPSHPPQVCQVVSCVVNVHHYYYPNLVVVLVVCVVVVNLAADPGRTPSRHPD

pLDDT: mean 91.84, std 7.96, range [55.59, 97.69]

Nearest PDB structures (foldseek):
  4ix1-assembly2_F  TM=9.099E-01  e=3.657E-05  Rhodococcus opacus PD630
  3ixm-assembly1_A  TM=8.745E-01  e=1.950E-05  Bordetella bronchiseptica
  4ix1-assembly4_H  TM=9.103E-01  e=5.560E-05  Rhodococcus opacus PD630
  4fq7-assembly1_A  TM=9.162E-01  e=3.195E-03  Pseudomonas putida S16
  6rwl-assembly1_D  TM=3.493E-01  e=1.129E+00  Simian immunodeficiency v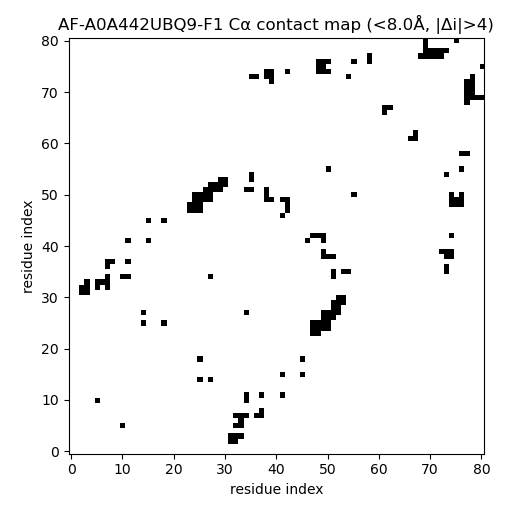irus

Radius of gyration: 12.89 Å; Cα contacts (8 Å, |Δi|>4): 100; chains: 1; bounding box: 27×34×29 Å

Solvent-accessible surface area (backbone atoms only — not comparable to full-atom values): 4841 Å² total; per-residue (Å²): 122,70,61,63,71,53,49,50,66,57,53,48,55,49,50,63,71,68,58,52,95,88,57,79,57,48,77,49,88,44,77,65,48,64,55,70,85,43,26,52,61,50,24,68,73,69,74,32,51,43,48,37,47,55,60,50,52,53,52,51,54,34,48,76,71,72,47,84,71,70,34,93,59,76,22,56,65,32,52,78,99

Mean predicted aligned error: 3.69 Å

Sequence (81 aa):
EDMVRVTPDYIYEFAKQVDRADSDAIFISCGALRSVDIIQALEAESGKPVITSNQAMMWDCLRLAGVNDRSDKYGRLFKEN